Protein AF-A0A2S1X3G4-F1 (afdb_monomer_lite)

Sequence (54 aa):
LAGMATTMVKTLAESGLVEYEPYAGVALTKAGEKLAALVTRRHRLIELFLVQVM

Foldseek 3Di:
DVVVVVVVLVVCVVVVQWDDDVPPDIGGDPNVVVVVVVVVVVVVVVVCCVVPVD

Structure (mmCIF, N/CA/C/O backbone):
data_AF-A0A2S1X3G4-F1
#
_entry.id   AF-A0A2S1X3G4-F1
#
loop_
_atom_site.group_PDB
_atom_site.id
_atom_site.type_symbol
_atom_site.label_atom_id
_atom_site.label_alt_id
_atom_site.label_comp_id
_atom_site.label_asym_id
_atom_site.label_entity_id
_atom_site.label_seq_id
_atom_site.pdbx_PDB_ins_code
_atom_site.Cartn_x
_atom_site.Cartn_y
_atom_site.Cartn_z
_atom_site.occupancy
_atom_site.B_iso_or_equiv
_atom_site.auth_seq_id
_atom_site.auth_comp_id
_atom_site.auth_asym_id
_atom_site.auth_atom_id
_atom_site.pdbx_PDB_model_num
ATOM 1 N N . LEU A 1 1 ? 15.038 11.047 3.765 1.00 51.47 1 LEU A N 1
ATOM 2 C CA . LEU A 1 1 ? 16.003 10.240 2.978 1.00 51.47 1 LEU A CA 1
ATOM 3 C C . LEU A 1 1 ? 15.337 9.813 1.671 1.00 51.47 1 LEU A C 1
ATOM 5 O O . LEU A 1 1 ? 14.594 8.841 1.674 1.00 51.47 1 LEU A O 1
ATOM 9 N N . ALA A 1 2 ? 15.547 10.552 0.578 1.00 62.53 2 ALA A N 1
ATOM 10 C CA . ALA A 1 2 ? 14.888 10.285 -0.709 1.00 62.53 2 ALA A CA 1
ATOM 11 C C . ALA A 1 2 ? 15.161 8.866 -1.257 1.00 62.53 2 ALA A C 1
ATOM 13 O O . ALA A 1 2 ? 14.295 8.283 -1.896 1.00 62.53 2 ALA A O 1
ATOM 14 N N . GLY A 1 3 ? 16.312 8.267 -0.922 1.00 70.88 3 GLY A N 1
ATOM 15 C CA . GLY A 1 3 ? 16.670 6.915 -1.366 1.00 70.88 3 GLY A CA 1
ATOM 16 C C . GLY A 1 3 ? 15.782 5.790 -0.820 1.00 70.88 3 GLY A C 1
ATOM 17 O O . GLY A 1 3 ? 15.562 4.811 -1.520 1.00 70.88 3 GLY A O 1
ATOM 18 N N . MET A 1 4 ? 15.216 5.925 0.388 1.00 80.62 4 MET A N 1
ATOM 19 C CA . MET A 1 4 ? 14.379 4.863 0.972 1.00 80.62 4 MET A CA 1
ATOM 20 C C . MET A 1 4 ? 13.037 4.744 0.244 1.00 80.62 4 MET A C 1
ATOM 22 O O . MET A 1 4 ? 12.579 3.639 -0.026 1.00 80.62 4 MET A O 1
ATOM 26 N N . ALA A 1 5 ? 12.429 5.877 -0.125 1.00 82.50 5 ALA A N 1
ATOM 27 C CA . ALA A 1 5 ? 11.170 5.889 -0.865 1.00 82.50 5 ALA A CA 1
ATOM 28 C C . ALA A 1 5 ? 11.329 5.244 -2.251 1.00 82.50 5 ALA A C 1
ATOM 30 O O . ALA A 1 5 ? 10.511 4.410 -2.631 1.00 82.50 5 ALA A O 1
ATOM 31 N N . THR A 1 6 ? 12.417 5.553 -2.963 1.00 86.00 6 THR A N 1
ATOM 32 C CA . THR A 1 6 ? 12.724 4.941 -4.265 1.00 86.00 6 THR A CA 1
ATOM 33 C C . THR A 1 6 ? 12.912 3.428 -4.157 1.00 86.00 6 THR A C 1
ATOM 35 O O . THR A 1 6 ? 12.380 2.690 -4.985 1.00 86.00 6 THR A O 1
ATOM 38 N N . THR A 1 7 ? 13.607 2.946 -3.121 1.00 88.81 7 THR A N 1
ATOM 39 C CA . THR A 1 7 ? 13.759 1.503 -2.876 1.00 88.81 7 THR A CA 1
ATOM 40 C C . THR A 1 7 ? 12.407 0.830 -2.641 1.00 88.81 7 THR A C 1
ATOM 42 O O . THR A 1 7 ? 12.116 -0.179 -3.275 1.00 88.81 7 THR A O 1
ATOM 45 N N . MET A 1 8 ? 11.545 1.415 -1.802 1.00 90.31 8 MET A N 1
ATOM 46 C CA . MET A 1 8 ? 10.210 0.864 -1.530 1.00 90.31 8 MET A CA 1
ATOM 47 C C . MET A 1 8 ? 9.327 0.830 -2.784 1.00 90.31 8 MET A C 1
ATOM 49 O O . MET A 1 8 ? 8.637 -0.159 -3.024 1.00 90.31 8 MET A O 1
ATOM 53 N N . VAL A 1 9 ? 9.372 1.879 -3.613 1.00 89.25 9 VAL A N 1
ATOM 54 C CA . VAL A 1 9 ? 8.656 1.928 -4.899 1.00 89.25 9 VAL A CA 1
ATOM 55 C C . VAL A 1 9 ? 9.149 0.830 -5.835 1.00 89.25 9 VAL A C 1
ATOM 57 O O . VAL A 1 9 ? 8.331 0.137 -6.437 1.00 89.25 9 VAL A O 1
ATOM 60 N N . LYS A 1 10 ? 10.466 0.618 -5.918 1.00 88.75 10 LYS A N 1
ATOM 61 C CA . LYS A 1 10 ? 11.041 -0.453 -6.734 1.00 88.75 10 LYS A CA 1
ATOM 62 C C . LYS A 1 10 ? 10.563 -1.833 -6.273 1.00 88.75 10 LYS A C 1
ATOM 64 O O . LYS A 1 10 ? 10.152 -2.628 -7.107 1.00 88.75 10 LYS A O 1
ATOM 69 N N . THR A 1 11 ? 10.521 -2.094 -4.967 1.00 92.31 11 THR A N 1
ATOM 70 C CA . THR A 1 11 ? 10.001 -3.361 -4.420 1.00 92.31 11 THR A CA 1
ATOM 71 C C . THR A 1 11 ? 8.515 -3.569 -4.735 1.00 92.31 11 THR A C 1
ATOM 73 O O . THR A 1 11 ? 8.092 -4.676 -5.075 1.00 92.31 11 THR A O 1
ATOM 76 N N . LEU A 1 12 ? 7.703 -2.511 -4.656 1.00 91.94 12 LEU A N 1
ATOM 77 C CA . LEU A 1 12 ? 6.292 -2.576 -5.048 1.00 91.94 12 LEU A CA 1
ATOM 78 C C . LEU A 1 12 ? 6.131 -2.823 -6.557 1.00 91.94 12 LEU A C 1
ATOM 80 O O . LEU A 1 12 ? 5.206 -3.533 -6.956 1.00 91.94 12 LEU A O 1
ATOM 84 N N . ALA A 1 13 ? 7.027 -2.273 -7.381 1.00 91.50 13 ALA A N 1
ATOM 85 C CA . ALA A 1 13 ? 7.040 -2.492 -8.825 1.00 91.50 13 ALA A CA 1
ATOM 86 C C . ALA A 1 13 ? 7.439 -3.936 -9.165 1.00 91.50 13 ALA A C 1
ATOM 88 O O . ALA A 1 13 ? 6.756 -4.595 -9.944 1.00 91.50 13 ALA A O 1
ATOM 89 N N . GLU A 1 14 ? 8.474 -4.468 -8.507 1.00 92.75 14 GLU A N 1
ATOM 90 C CA . GLU A 1 14 ? 8.885 -5.879 -8.598 1.00 92.75 14 GLU A CA 1
ATOM 91 C C . GLU A 1 14 ? 7.758 -6.837 -8.173 1.00 92.75 14 GLU A C 1
ATOM 93 O O . GLU A 1 14 ? 7.637 -7.935 -8.709 1.00 92.75 14 GLU A O 1
ATOM 98 N N . SER A 1 15 ? 6.887 -6.399 -7.260 1.00 93.81 15 SER A N 1
ATOM 99 C CA . SER A 1 15 ? 5.698 -7.145 -6.823 1.00 93.81 15 SER A CA 1
ATOM 100 C C . SER A 1 15 ? 4.484 -6.974 -7.753 1.00 93.81 15 SER A C 1
ATOM 102 O O . SER A 1 15 ? 3.412 -7.505 -7.462 1.00 93.81 15 SER A O 1
ATOM 104 N N . GLY A 1 16 ? 4.604 -6.204 -8.840 1.00 92.88 16 GLY A N 1
ATOM 105 C CA . GLY A 1 16 ? 3.518 -5.939 -9.790 1.00 92.88 16 GLY A CA 1
ATOM 106 C C . GLY A 1 16 ? 2.380 -5.076 -9.230 1.00 92.88 16 GLY A C 1
ATOM 107 O O . GLY A 1 16 ? 1.266 -5.100 -9.756 1.00 92.88 16 GLY A O 1
ATOM 108 N N . LEU A 1 17 ? 2.622 -4.334 -8.145 1.00 93.94 17 LEU A N 1
ATOM 109 C CA . LEU A 1 17 ? 1.616 -3.496 -7.481 1.00 93.94 17 LEU A CA 1
ATOM 110 C C . LEU A 1 17 ? 1.628 -2.050 -7.989 1.00 93.94 17 LEU A C 1
ATOM 112 O O . LEU A 1 17 ? 0.610 -1.365 -7.902 1.00 93.94 17 LEU A O 1
ATOM 116 N N . VAL A 1 18 ? 2.755 -1.588 -8.526 1.00 93.31 18 VAL A N 1
ATOM 117 C CA . VAL A 1 18 ? 2.889 -0.252 -9.114 1.00 93.31 18 VAL A CA 1
ATOM 118 C C . VAL A 1 18 ? 3.611 -0.313 -10.453 1.00 93.31 18 VAL A C 1
ATOM 120 O O . VAL A 1 18 ? 4.481 -1.155 -10.662 1.00 93.31 18 VAL A O 1
ATOM 123 N N . GLU A 1 19 ? 3.263 0.607 -11.340 1.00 89.50 19 GLU A N 1
ATOM 124 C CA . GLU A 1 19 ? 4.016 0.923 -12.545 1.00 89.50 19 GLU A CA 1
ATOM 125 C C . GLU A 1 19 ? 4.947 2.088 -12.217 1.00 89.50 19 GLU A C 1
ATOM 127 O O . GLU A 1 19 ? 4.520 3.137 -11.722 1.00 89.50 19 GLU A O 1
ATOM 132 N N . TYR A 1 20 ? 6.241 1.861 -12.432 1.00 81.81 20 TYR A N 1
ATOM 133 C CA . TYR A 1 20 ? 7.283 2.853 -12.224 1.00 81.81 20 TYR A CA 1
ATOM 134 C C . TYR A 1 20 ? 7.882 3.230 -13.573 1.00 81.81 20 TYR A C 1
ATOM 136 O O . TYR A 1 20 ? 8.599 2.436 -14.182 1.00 81.81 20 TYR A O 1
ATOM 144 N N . GLU A 1 21 ? 7.621 4.457 -14.008 1.00 75.06 21 GLU A N 1
ATOM 145 C CA . GLU A 1 21 ? 8.276 5.053 -15.166 1.00 75.06 21 GLU A CA 1
ATOM 146 C C . GLU A 1 21 ? 9.211 6.172 -14.685 1.00 75.06 21 GLU A C 1
ATOM 148 O O . GLU A 1 21 ? 8.773 7.097 -13.985 1.00 75.06 21 GLU A O 1
ATOM 153 N N . PRO A 1 22 ? 10.513 6.123 -15.033 1.00 69.38 22 PRO A N 1
ATOM 154 C CA . PRO A 1 22 ? 11.438 7.201 -14.718 1.00 69.38 22 PRO A CA 1
ATOM 155 C C . PRO A 1 22 ? 10.873 8.549 -15.184 1.00 69.38 22 PRO A C 1
ATOM 157 O O . PRO A 1 22 ? 10.462 8.684 -16.331 1.00 69.38 22 PRO A O 1
ATOM 160 N N . TYR A 1 23 ? 10.869 9.543 -14.292 1.00 65.19 23 TYR A N 1
ATOM 161 C CA . TYR A 1 23 ? 10.361 10.909 -14.520 1.00 65.19 23 TYR A CA 1
ATOM 162 C C . TYR A 1 23 ? 8.837 11.076 -14.678 1.00 65.19 23 TYR A C 1
ATOM 164 O O . TYR A 1 23 ? 8.372 12.212 -14.609 1.00 65.19 23 TYR A O 1
ATOM 172 N N . ALA A 1 24 ? 8.056 9.999 -14.801 1.00 67.88 24 ALA A N 1
ATOM 173 C CA . ALA A 1 24 ? 6.590 10.055 -14.897 1.00 67.88 24 ALA A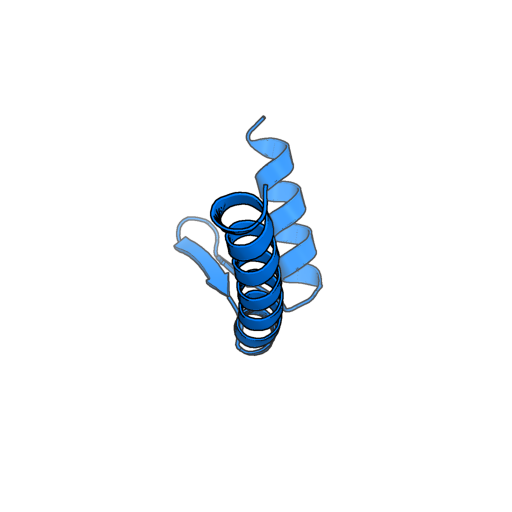 CA 1
ATOM 174 C C . ALA A 1 24 ? 5.866 9.733 -13.572 1.00 67.88 24 ALA A C 1
ATOM 176 O O . ALA A 1 24 ? 4.650 9.884 -13.465 1.00 67.88 24 ALA A O 1
ATOM 177 N N . GLY A 1 25 ? 6.615 9.370 -12.526 1.00 80.94 25 GLY A N 1
ATOM 178 C CA . GLY A 1 25 ? 6.076 9.120 -11.190 1.00 80.94 25 GLY A CA 1
ATOM 179 C C . GLY A 1 25 ? 5.741 7.648 -10.956 1.00 80.94 25 GLY A C 1
ATOM 180 O O . GLY A 1 25 ? 6.385 6.756 -11.505 1.00 80.94 25 GLY A O 1
ATOM 181 N N . VAL A 1 26 ? 4.782 7.391 -10.067 1.00 88.25 26 VAL A N 1
ATOM 182 C CA . VAL A 1 26 ? 4.373 6.040 -9.657 1.00 88.25 26 VAL A CA 1
ATOM 183 C C . VAL A 1 26 ? 2.863 5.935 -9.798 1.00 88.25 26 VAL A C 1
ATOM 185 O O . VAL A 1 26 ? 2.142 6.735 -9.200 1.00 88.25 26 VAL A O 1
ATOM 188 N N . ALA A 1 27 ? 2.385 4.941 -10.542 1.00 92.25 27 ALA A N 1
ATOM 189 C CA . ALA A 1 27 ? 0.963 4.639 -10.676 1.00 92.25 27 ALA A CA 1
ATOM 190 C C . ALA A 1 27 ? 0.653 3.255 -10.091 1.00 92.25 27 ALA A C 1
ATOM 192 O O . ALA A 1 27 ? 1.493 2.362 -10.128 1.00 92.25 27 ALA A O 1
ATOM 193 N N . LEU A 1 28 ? -0.541 3.053 -9.528 1.00 93.75 28 LEU A N 1
ATOM 194 C CA . LEU A 1 28 ? -0.962 1.724 -9.073 1.00 93.75 28 LEU A CA 1
ATOM 195 C C . LEU A 1 28 ? -1.382 0.870 -10.271 1.00 93.75 28 LEU A C 1
ATOM 197 O O . LEU A 1 28 ? -2.120 1.333 -11.138 1.00 93.75 28 LEU A O 1
ATOM 201 N N . THR A 1 29 ? -0.991 -0.403 -10.271 1.00 95.19 29 THR A N 1
ATOM 202 C CA . THR A 1 29 ? -1.597 -1.388 -11.175 1.00 95.19 29 THR A CA 1
ATOM 203 C C . THR A 1 29 ? -3.010 -1.728 -10.698 1.00 95.19 29 THR A C 1
ATOM 205 O O . THR A 1 29 ? -3.397 -1.442 -9.562 1.00 95.19 29 THR A O 1
ATOM 208 N N . LYS A 1 30 ? -3.784 -2.463 -11.504 1.00 95.44 30 LYS A N 1
ATOM 209 C CA . LYS A 1 30 ? -5.090 -2.990 -11.064 1.00 95.44 30 LYS A CA 1
ATOM 210 C C . LYS A 1 30 ? -5.013 -3.904 -9.840 1.00 95.44 30 LYS A C 1
ATOM 212 O O . LYS A 1 30 ? -5.968 -3.963 -9.065 1.00 95.44 30 LYS A O 1
ATOM 217 N N . ALA A 1 31 ? -3.899 -4.607 -9.643 1.00 95.06 31 ALA A N 1
ATOM 218 C CA . ALA A 1 31 ? -3.664 -5.372 -8.420 1.00 95.06 31 ALA A CA 1
ATOM 219 C C . ALA A 1 31 ? -3.354 -4.441 -7.235 1.00 95.06 31 ALA A C 1
ATOM 221 O O . ALA A 1 31 ? -3.927 -4.609 -6.155 1.00 95.06 31 ALA A O 1
ATOM 222 N N . GLY A 1 32 ? -2.520 -3.422 -7.464 1.00 95.81 32 GLY A N 1
ATOM 223 C CA . GLY A 1 32 ? -2.203 -2.381 -6.489 1.00 95.81 32 GLY A CA 1
ATOM 224 C C . GLY A 1 32 ? -3.429 -1.620 -5.996 1.00 95.81 32 GLY A C 1
ATOM 225 O O . GLY A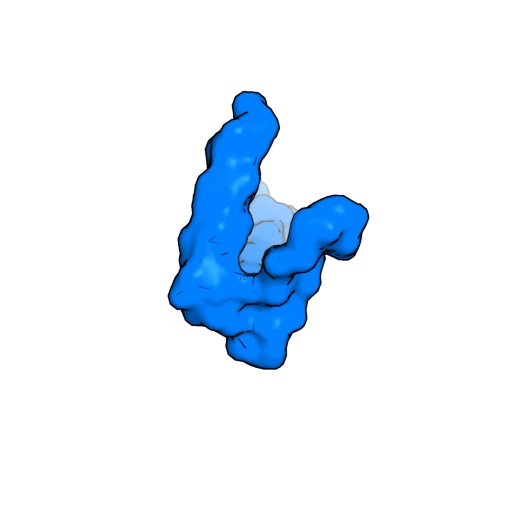 1 32 ? -3.592 -1.460 -4.791 1.00 95.81 32 GLY A O 1
ATOM 226 N N . GLU A 1 33 ? -4.334 -1.221 -6.894 1.00 96.50 33 GLU A N 1
ATOM 227 C CA . GLU A 1 33 ? -5.587 -0.530 -6.554 1.00 96.50 33 GLU A CA 1
ATOM 228 C C . GLU A 1 33 ? -6.443 -1.350 -5.572 1.00 96.50 33 GLU A C 1
ATOM 230 O O . GLU A 1 33 ? -6.927 -0.820 -4.569 1.00 96.50 33 GLU A O 1
ATOM 235 N N . LYS A 1 34 ? -6.597 -2.659 -5.816 1.00 96.56 34 LYS A N 1
ATOM 236 C CA . LYS A 1 34 ? -7.380 -3.551 -4.943 1.00 96.56 34 LYS A CA 1
ATOM 237 C C . LYS A 1 34 ? -6.762 -3.671 -3.552 1.00 96.56 34 LYS A C 1
ATOM 239 O O . LYS A 1 34 ? -7.479 -3.607 -2.551 1.00 96.56 34 LYS A O 1
ATOM 244 N N . LEU A 1 35 ? -5.440 -3.834 -3.483 1.00 96.00 35 LEU A N 1
ATOM 245 C CA . LEU A 1 35 ? -4.727 -3.932 -2.211 1.00 96.00 35 LEU A CA 1
ATOM 246 C C . LEU A 1 35 ? -4.768 -2.602 -1.450 1.00 96.00 35 LEU A C 1
ATOM 248 O O . LEU A 1 35 ? -5.073 -2.585 -0.257 1.00 96.00 35 LEU A O 1
ATOM 252 N N . ALA A 1 36 ? -4.523 -1.489 -2.142 1.00 96.19 36 ALA A N 1
ATOM 253 C CA . ALA A 1 36 ? -4.586 -0.151 -1.572 1.00 96.19 36 ALA A CA 1
ATOM 254 C C . ALA A 1 36 ? -5.975 0.133 -0.988 1.00 96.19 36 ALA A C 1
ATOM 256 O O . ALA A 1 36 ? -6.075 0.570 0.156 1.00 96.19 36 ALA A O 1
ATOM 257 N N . ALA A 1 37 ? -7.050 -0.217 -1.704 1.00 96.94 37 ALA A N 1
ATOM 258 C CA . ALA A 1 37 ? -8.415 -0.063 -1.208 1.00 96.94 37 ALA A CA 1
ATOM 259 C C . ALA A 1 37 ? -8.663 -0.843 0.097 1.00 96.94 37 ALA A C 1
ATOM 261 O O . ALA A 1 37 ? -9.287 -0.317 1.024 1.00 96.94 37 ALA A O 1
ATOM 262 N N . LEU A 1 38 ? -8.144 -2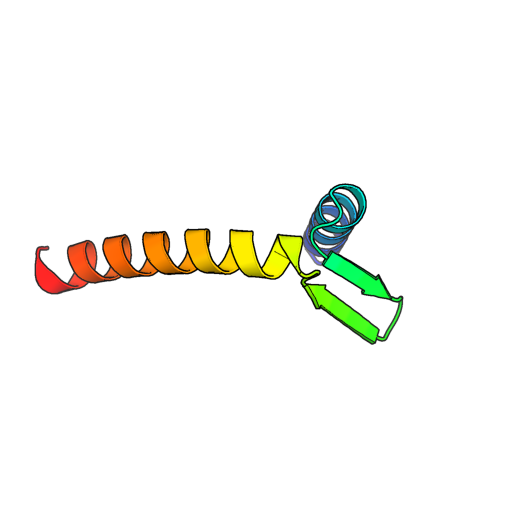.072 0.209 1.00 96.50 38 LEU A N 1
ATOM 263 C CA . LEU A 1 38 ? -8.246 -2.873 1.432 1.00 96.50 38 LEU A CA 1
ATOM 264 C C . LEU A 1 38 ? -7.508 -2.211 2.606 1.00 96.50 38 LEU A C 1
ATOM 266 O O . L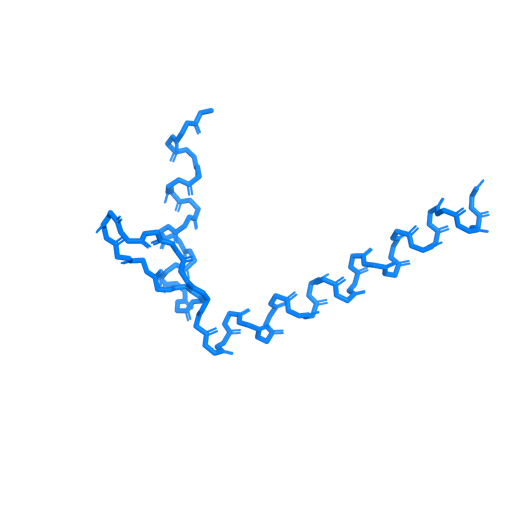EU A 1 38 ? -8.055 -2.120 3.710 1.00 96.50 38 LEU A O 1
ATOM 270 N N . VAL A 1 39 ? -6.288 -1.727 2.362 1.00 96.81 39 VAL A N 1
ATOM 271 C CA . VAL A 1 39 ? -5.470 -1.038 3.369 1.00 96.81 39 VAL A CA 1
ATOM 272 C C . VAL A 1 39 ? -6.155 0.250 3.826 1.00 96.81 39 VAL A C 1
ATOM 274 O O . VAL A 1 39 ? -6.334 0.443 5.028 1.00 96.81 39 VAL A O 1
ATOM 277 N N . THR A 1 40 ? -6.619 1.092 2.897 1.00 97.12 40 THR A N 1
ATOM 278 C CA . THR A 1 40 ? -7.330 2.338 3.216 1.00 97.12 40 THR A CA 1
ATOM 279 C C . THR A 1 40 ? -8.613 2.069 3.994 1.00 97.12 40 THR A C 1
ATOM 281 O O . THR A 1 40 ? -8.894 2.768 4.966 1.00 97.12 40 THR A O 1
ATOM 284 N N . ARG A 1 41 ? -9.379 1.032 3.628 1.00 97.12 41 ARG A N 1
ATOM 285 C CA . ARG A 1 41 ? -10.582 0.640 4.374 1.00 97.12 41 ARG A CA 1
ATOM 286 C C . ARG A 1 41 ? -10.248 0.289 5.822 1.00 97.12 41 ARG A C 1
ATOM 288 O O . ARG A 1 41 ? -10.922 0.770 6.727 1.00 97.12 41 ARG A O 1
ATOM 295 N N . ARG A 1 42 ? -9.215 -0.528 6.051 1.00 96.88 42 ARG A N 1
ATOM 296 C CA . ARG A 1 42 ? -8.786 -0.893 7.410 1.00 96.88 42 ARG A CA 1
ATOM 297 C C . ARG A 1 42 ? -8.283 0.322 8.186 1.00 96.88 42 ARG A C 1
ATOM 299 O O . ARG A 1 42 ? -8.620 0.463 9.355 1.00 96.88 42 ARG A O 1
ATOM 306 N N . HIS A 1 43 ? -7.517 1.192 7.535 1.00 97.38 43 HIS A N 1
ATOM 307 C CA . HIS A 1 43 ? -6.993 2.404 8.154 1.00 97.38 43 HIS A CA 1
ATOM 308 C C . HIS A 1 43 ? -8.117 3.322 8.647 1.00 97.38 43 HIS A C 1
ATOM 310 O O . HIS A 1 43 ? -8.115 3.693 9.814 1.00 97.38 43 HIS A O 1
ATOM 316 N N . ARG A 1 44 ? -9.134 3.576 7.812 1.00 96.19 44 ARG A N 1
ATOM 317 C CA . ARG A 1 44 ? -10.298 4.399 8.186 1.00 96.19 44 ARG A CA 1
ATOM 318 C C . ARG A 1 44 ? -11.090 3.828 9.358 1.00 96.19 44 ARG A C 1
ATOM 320 O O . ARG A 1 44 ? -11.611 4.586 10.161 1.00 96.19 44 ARG A O 1
ATOM 327 N N . LEU A 1 45 ? -11.194 2.503 9.468 1.00 96.19 45 LEU A N 1
ATOM 328 C CA . LEU A 1 45 ? -11.858 1.874 10.616 1.00 96.19 45 LEU A CA 1
ATOM 329 C C . LEU A 1 45 ? -11.082 2.105 11.916 1.00 96.19 45 LEU A C 1
ATOM 331 O O . LEU A 1 45 ? -11.692 2.349 12.952 1.00 96.19 45 LEU A O 1
ATOM 335 N N . ILE A 1 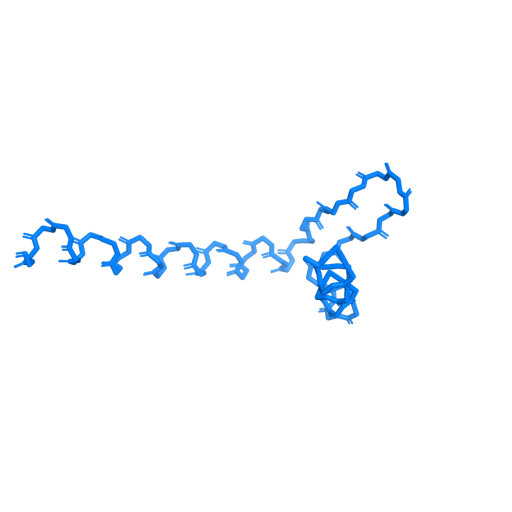46 ? -9.750 2.035 11.854 1.00 96.31 46 ILE A N 1
ATOM 336 C CA . ILE A 1 46 ? -8.891 2.320 13.007 1.00 96.31 46 ILE A CA 1
ATOM 337 C C . ILE A 1 46 ? -8.990 3.801 13.374 1.00 96.31 46 ILE A C 1
ATOM 339 O O . ILE A 1 46 ? -9.162 4.118 14.543 1.00 96.31 46 ILE A O 1
ATOM 343 N N . GLU A 1 47 ? -8.931 4.694 12.389 1.00 96.81 47 GLU A N 1
ATOM 344 C CA . GLU A 1 47 ? -9.107 6.134 12.593 1.00 96.81 47 GLU A CA 1
ATOM 345 C C . GLU A 1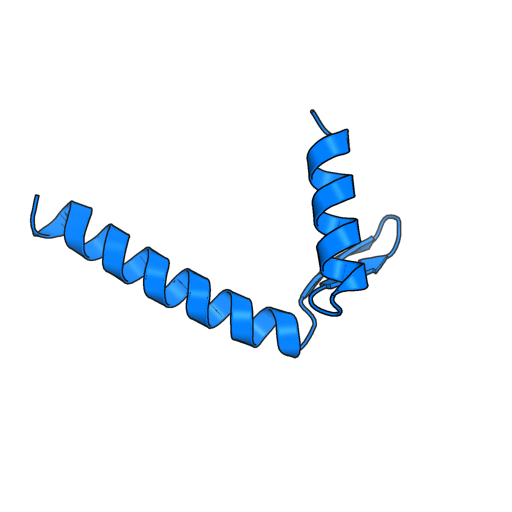 47 ? -10.459 6.444 13.246 1.00 96.81 47 GLU A C 1
ATOM 347 O O . GLU A 1 47 ? -10.509 7.138 14.255 1.00 96.81 47 GLU A O 1
ATOM 352 N N . LEU A 1 48 ? -11.547 5.854 12.740 1.00 95.31 48 LEU A N 1
ATOM 353 C CA . LEU A 1 48 ? -12.883 6.010 13.310 1.00 95.31 48 LEU A CA 1
ATOM 354 C C . LEU A 1 48 ? -12.940 5.539 14.765 1.00 95.31 48 LEU A C 1
ATOM 356 O O . LEU A 1 48 ? -13.482 6.240 15.612 1.00 95.31 48 LEU A O 1
ATOM 360 N N . PHE A 1 49 ? -12.366 4.372 15.059 1.00 94.69 49 PHE A N 1
ATOM 361 C CA . PHE A 1 49 ? -12.282 3.860 16.423 1.00 94.69 49 PHE A CA 1
ATOM 362 C C . PHE A 1 49 ? -11.515 4.826 17.336 1.00 94.69 49 PHE A C 1
ATOM 364 O O . PHE A 1 49 ? -12.006 5.172 18.406 1.00 94.69 49 PHE A O 1
ATOM 371 N N . LEU A 1 50 ? -10.348 5.299 16.894 1.00 95.25 50 LEU A N 1
ATOM 372 C CA . LEU A 1 50 ? -9.500 6.200 17.673 1.00 95.25 50 LEU A CA 1
ATOM 373 C C . LEU A 1 50 ? -10.132 7.578 17.900 1.00 95.25 50 LEU A C 1
ATOM 375 O O . LEU A 1 50 ? -9.832 8.197 18.908 1.00 95.25 50 LEU A O 1
ATOM 379 N N . VAL A 1 51 ? -10.966 8.065 16.978 1.00 95.62 51 VAL A N 1
ATOM 380 C CA . VAL A 1 51 ? -11.590 9.397 17.078 1.00 95.62 51 VAL A CA 1
ATOM 381 C C . VAL A 1 51 ? -12.941 9.359 17.793 1.00 95.62 51 VAL A C 1
ATOM 383 O O . VAL A 1 51 ? -13.309 10.332 18.442 1.00 95.62 51 VAL A O 1
ATOM 386 N N . GLN A 1 52 ? -13.722 8.288 17.629 1.00 87.56 52 GLN A N 1
ATOM 387 C CA . GLN A 1 52 ? -15.089 8.226 18.161 1.00 87.56 52 GLN A CA 1
ATOM 388 C C . GLN A 1 52 ? -15.210 7.487 19.493 1.00 87.56 52 GLN A C 1
ATOM 390 O O . GLN A 1 52 ? -16.201 7.692 20.191 1.00 87.56 52 GLN A O 1
ATOM 395 N N . VAL A 1 53 ? -14.275 6.590 19.819 1.00 82.38 53 VAL A N 1
ATOM 396 C CA . VAL A 1 53 ? -14.379 5.718 21.002 1.00 82.38 53 VAL A CA 1
ATOM 397 C C . VAL A 1 53 ? -13.400 6.111 22.109 1.00 82.38 53 VAL A C 1
ATOM 399 O O . VAL A 1 53 ? -13.732 5.926 23.279 1.00 82.38 53 VAL A O 1
ATOM 402 N N . MET A 1 54 ? -12.215 6.622 21.758 1.00 62.72 54 MET A N 1
ATOM 403 C CA . MET A 1 54 ? -11.217 7.136 22.709 1.00 62.72 54 MET A CA 1
ATOM 404 C C . MET A 1 54 ? -11.354 8.644 22.885 1.00 62.72 54 MET A C 1
ATOM 406 O O . MET A 1 54 ? -11.188 9.093 24.040 1.00 62.72 54 MET A O 1
#

pLDDT: mean 88.56, std 10.84, range [51.47, 97.38]

Secondary structure (DSSP, 8-state):
-HHHHHHHHHHHHHTTSEEEETTTEEEE-HHHHHHHHHHHHHHHHHHHHHHHT-

Radius of gyration: 14.56 Å; chains: 1; bounding box: 32×18×38 Å